Protein AF-K5VN58-F1 (afdb_monomer_lite)

Organism: Phanerochaete carnosa (strain HHB-10118-sp) (NCBI:txid650164)

InterPro domains:
  IPR036291 NAD(P)-binding domain superfamily [SSF51735] (2-124)
  IPR051164 NmrA-like oxidoreductase [PTHR42748] (3-123)

Secondary structure (DSSP, 8-state):
-HHHHHHHHHS--SEEEEEE-TTHHHHTT--GGG-----SSSS-EEEEEEE--BGGGGGSTTTSEEEE-TTS-EEE--TTTT--EEEB-HHHHHHHHHHHHHTHHHHTT-EEEE-SEEE-SGGG-

pLDDT: mean 90.01, std 6.12, range [73.88, 97.31]

Foldseek 3Di:
DVVLVVLQVVQQAAEAEEEDAPCRCVVVVHDCVSLDADRDSRGYFYAYEHFFAALCCCVPCVAHFVDADPVRDGHGDHPQQFAKGFYDHPVVVVVVSVVCVVPVVPRTSYYHYDGDDTDGPVRSD

Sequence (125 aa):
MRIFELAQQAKTVRHYVWSSLDYAVKKAGFDPKYRPSVVSDSDLSWSSLTSEPYMEMLKSSLWGPLTRRADGTHVFAFPTGQGRVPMVSLKDIGFFARCSFYNRAEVSGKDLEITGDVVTLEDTV

Structure (mmCIF, N/CA/C/O backbone):
data_AF-K5VN58-F1
#
_entry.id   AF-K5VN58-F1
#
loop_
_atom_site.group_PDB
_atom_site.id
_atom_site.type_symbol
_atom_site.label_atom_id
_atom_site.label_alt_id
_atom_site.label_comp_id
_atom_site.label_asym_id
_atom_site.label_entity_id
_atom_site.label_seq_id
_atom_site.pdbx_PDB_ins_code
_atom_site.Cartn_x
_atom_site.Cartn_y
_atom_site.Cartn_z
_atom_site.occupancy
_atom_site.B_iso_or_equiv
_atom_site.auth_seq_id
_atom_site.auth_comp_id
_atom_site.auth_asym_id
_atom_site.auth_atom_id
_atom_site.pdbx_PDB_model_num
ATOM 1 N N . MET A 1 1 ? 13.555 -11.036 -0.579 1.00 78.06 1 MET A N 1
ATOM 2 C CA . MET A 1 1 ? 12.190 -10.984 -1.164 1.00 78.06 1 MET A CA 1
ATOM 3 C C . MET A 1 1 ? 12.180 -11.787 -2.463 1.00 78.06 1 MET A C 1
ATOM 5 O O . MET A 1 1 ? 12.501 -11.243 -3.511 1.00 78.06 1 MET A O 1
ATOM 9 N N . ARG A 1 2 ? 11.840 -13.084 -2.417 1.00 84.44 2 ARG A N 1
ATOM 10 C CA . ARG A 1 2 ? 12.098 -14.015 -3.536 1.00 84.44 2 ARG A CA 1
ATOM 11 C C . ARG A 1 2 ? 11.288 -13.736 -4.808 1.00 84.44 2 ARG A C 1
ATOM 13 O O . ARG A 1 2 ? 11.814 -13.858 -5.907 1.00 84.44 2 ARG A O 1
ATOM 20 N N . ILE A 1 3 ? 10.021 -13.347 -4.669 1.00 90.50 3 ILE A N 1
ATOM 21 C CA . ILE A 1 3 ? 9.139 -13.056 -5.811 1.00 90.50 3 ILE A CA 1
ATOM 22 C C . ILE A 1 3 ? 9.650 -11.877 -6.661 1.00 90.50 3 ILE A C 1
ATOM 24 O O . ILE A 1 3 ? 9.586 -11.927 -7.886 1.00 90.50 3 ILE A O 1
ATOM 28 N N . PHE A 1 4 ? 10.251 -10.869 -6.023 1.00 89.94 4 PHE A N 1
ATOM 29 C CA . PHE A 1 4 ? 10.862 -9.729 -6.703 1.00 89.94 4 PHE A CA 1
ATOM 30 C C . PHE A 1 4 ? 12.090 -10.148 -7.526 1.00 89.94 4 PHE A C 1
ATOM 32 O O . PHE A 1 4 ? 12.236 -9.778 -8.689 1.00 89.94 4 PHE A O 1
ATOM 39 N N . GLU A 1 5 ? 12.956 -10.978 -6.941 1.00 88.81 5 GLU A N 1
ATOM 40 C CA . GLU A 1 5 ? 14.144 -11.505 -7.621 1.00 88.81 5 GLU A CA 1
ATOM 41 C C . GLU A 1 5 ? 13.765 -12.309 -8.867 1.00 88.81 5 GLU A C 1
ATOM 43 O O . GLU A 1 5 ? 14.390 -12.157 -9.914 1.00 88.81 5 GLU A O 1
ATOM 48 N N . LEU A 1 6 ? 12.718 -13.136 -8.768 1.00 91.25 6 LEU A N 1
ATOM 49 C CA . LEU A 1 6 ? 12.193 -13.904 -9.896 1.00 91.25 6 LEU A CA 1
ATOM 50 C C . LEU A 1 6 ? 11.667 -12.988 -11.008 1.00 91.25 6 LEU A C 1
ATOM 52 O O . LEU A 1 6 ? 11.959 -13.236 -12.176 1.00 91.25 6 LEU A O 1
ATOM 56 N N . ALA A 1 7 ? 10.962 -11.906 -10.667 1.00 92.75 7 ALA A N 1
ATOM 57 C CA . ALA A 1 7 ? 10.508 -10.922 -11.650 1.00 92.75 7 ALA A CA 1
ATOM 58 C C . ALA A 1 7 ? 11.689 -10.259 -12.387 1.00 92.75 7 ALA A C 1
ATOM 60 O O . ALA A 1 7 ? 11.674 -10.149 -13.614 1.00 92.75 7 ALA A O 1
ATOM 61 N N . GLN A 1 8 ? 12.752 -9.899 -11.658 1.00 89.31 8 GLN A N 1
ATOM 62 C CA . GLN A 1 8 ? 13.977 -9.332 -12.235 1.00 89.31 8 GLN A CA 1
ATOM 63 C C . GLN A 1 8 ? 14.736 -10.336 -13.124 1.00 89.31 8 GLN A C 1
ATOM 65 O O . GLN A 1 8 ? 15.357 -9.944 -14.120 1.00 89.31 8 GLN A O 1
ATOM 70 N N . GLN A 1 9 ? 14.717 -11.622 -12.758 1.00 90.12 9 GLN A N 1
ATOM 71 C CA . GLN A 1 9 ? 15.358 -12.716 -13.497 1.00 90.12 9 GLN A CA 1
ATOM 72 C C . GLN A 1 9 ? 14.583 -13.109 -14.758 1.00 90.12 9 GLN A C 1
ATOM 74 O O . GLN A 1 9 ? 15.209 -13.471 -15.749 1.00 90.12 9 GLN A O 1
ATOM 79 N N . ALA A 1 10 ? 13.252 -13.006 -14.747 1.00 92.19 10 ALA A N 1
ATOM 80 C CA . ALA A 1 10 ? 12.403 -13.387 -15.873 1.00 92.19 10 ALA A CA 1
ATOM 81 C C . ALA A 1 10 ? 12.586 -12.494 -17.111 1.00 92.19 10 ALA A C 1
ATOM 83 O O . ALA A 1 10 ? 12.267 -12.924 -18.214 1.00 92.19 10 ALA A O 1
ATOM 84 N N . LYS A 1 11 ? 13.069 -11.254 -16.940 1.00 89.50 11 LYS A N 1
ATOM 85 C CA . LYS A 1 11 ? 13.280 -10.249 -18.007 1.00 89.50 11 LYS A CA 1
ATOM 86 C C . LYS A 1 11 ? 12.034 -9.851 -18.814 1.00 89.50 11 LYS A C 1
ATOM 88 O O . LYS A 1 11 ? 12.130 -9.008 -19.694 1.00 89.50 11 LYS A O 1
ATOM 93 N N . THR A 1 12 ? 10.864 -10.404 -18.503 1.00 93.62 12 THR A N 1
ATOM 94 C CA . THR A 1 12 ? 9.585 -10.092 -19.163 1.00 93.62 12 THR A CA 1
ATOM 95 C C . THR A 1 12 ? 8.713 -9.123 -18.360 1.00 93.62 12 THR A C 1
ATOM 97 O O . THR A 1 12 ? 7.787 -8.524 -18.905 1.00 93.62 12 THR A O 1
ATOM 100 N N . VAL A 1 13 ? 9.004 -8.933 -17.069 1.00 94.50 13 VAL A N 1
ATOM 101 C CA . VAL A 1 13 ? 8.274 -8.007 -16.193 1.00 94.50 13 VAL A CA 1
ATOM 102 C C . VAL A 1 13 ? 8.865 -6.602 -16.314 1.00 94.50 13 VAL A C 1
ATOM 104 O O . VAL A 1 13 ? 10.021 -6.379 -15.966 1.00 94.50 13 VAL A O 1
ATOM 107 N N . ARG A 1 14 ? 8.054 -5.638 -16.768 1.00 94.69 14 ARG A N 1
ATOM 108 C CA . ARG A 1 14 ? 8.477 -4.233 -16.957 1.00 94.69 14 ARG A CA 1
ATOM 109 C C . ARG A 1 14 ? 8.287 -3.358 -15.715 1.00 94.69 14 ARG A C 1
ATOM 111 O O . ARG A 1 14 ? 9.113 -2.494 -15.419 1.00 94.69 14 ARG A O 1
ATOM 118 N N . HIS A 1 15 ? 7.198 -3.568 -14.982 1.00 96.38 15 HIS A N 1
ATOM 119 C CA . HIS A 1 15 ? 6.929 -2.856 -13.737 1.00 96.38 15 HIS A CA 1
ATOM 120 C C . HIS A 1 15 ? 6.414 -3.823 -12.675 1.00 96.38 15 HIS A C 1
ATOM 122 O O . HIS A 1 15 ? 5.466 -4.566 -12.928 1.00 96.38 15 HIS A O 1
ATOM 128 N N . TYR A 1 16 ? 7.049 -3.818 -11.508 1.00 95.94 16 TYR A N 1
ATOM 129 C CA . TYR A 1 16 ? 6.659 -4.615 -10.350 1.00 95.94 16 TYR A CA 1
ATOM 130 C C . TYR A 1 16 ? 6.064 -3.701 -9.277 1.00 95.94 16 TYR A C 1
ATOM 132 O O . TYR A 1 16 ? 6.756 -2.816 -8.781 1.00 95.94 16 TYR A O 1
ATOM 140 N N . VAL A 1 17 ? 4.802 -3.919 -8.908 1.00 96.25 17 VAL A N 1
ATOM 141 C CA . VAL A 1 17 ? 4.131 -3.174 -7.832 1.00 96.25 17 VAL A CA 1
ATOM 142 C C . VAL A 1 17 ? 4.012 -4.085 -6.616 1.00 96.25 17 VAL A C 1
ATOM 144 O O . VAL A 1 17 ? 3.460 -5.182 -6.716 1.00 96.25 17 VAL A O 1
ATOM 147 N N . TRP A 1 18 ? 4.550 -3.651 -5.480 1.00 93.75 18 TRP A N 1
ATOM 148 C CA . TRP A 1 18 ? 4.536 -4.410 -4.229 1.00 93.75 18 TRP A CA 1
ATOM 149 C C . TRP A 1 18 ? 3.579 -3.795 -3.208 1.00 93.75 18 TRP A C 1
ATOM 151 O O . TRP A 1 18 ? 3.605 -2.587 -3.011 1.00 93.75 18 TRP A O 1
ATOM 161 N N . SER A 1 19 ? 2.789 -4.618 -2.515 1.00 93.75 19 SER A N 1
ATOM 162 C CA . SER A 1 19 ? 2.066 -4.183 -1.312 1.00 93.75 19 SER A CA 1
ATOM 163 C C . SER A 1 19 ? 2.970 -4.382 -0.098 1.00 93.75 19 SER A C 1
ATOM 165 O O . SER A 1 19 ? 3.354 -5.512 0.207 1.00 93.75 19 SER A O 1
ATOM 167 N N . SER A 1 20 ? 3.324 -3.295 0.577 1.00 91.75 20 SER A N 1
ATOM 168 C CA . SER A 1 20 ? 4.314 -3.251 1.651 1.00 91.75 20 SER A CA 1
ATOM 169 C C . SER A 1 20 ? 3.702 -2.845 2.992 1.00 91.75 20 SER A C 1
ATOM 171 O O . SER A 1 20 ? 2.545 -2.444 3.087 1.00 91.75 20 SER A O 1
ATOM 173 N N . LEU A 1 21 ? 4.522 -2.980 4.028 1.00 89.69 21 LEU A N 1
ATOM 174 C CA . LEU A 1 21 ? 4.335 -2.407 5.354 1.00 89.69 21 LEU A CA 1
ATOM 175 C C . LEU A 1 21 ? 5.600 -1.628 5.719 1.00 89.69 21 LEU A C 1
ATOM 177 O O . LEU A 1 21 ? 6.681 -1.881 5.166 1.00 89.69 21 LEU A O 1
ATOM 181 N N . ASP A 1 22 ? 5.498 -0.770 6.726 1.00 85.81 22 ASP A N 1
ATOM 182 C CA . ASP A 1 22 ? 6.647 -0.037 7.238 1.00 85.81 22 ASP A CA 1
ATOM 183 C C . ASP A 1 22 ? 7.817 -0.945 7.600 1.00 85.81 22 ASP A C 1
ATOM 185 O O . ASP A 1 22 ? 7.700 -1.981 8.273 1.00 85.81 22 ASP A O 1
ATOM 189 N N . TYR A 1 23 ? 9.000 -0.520 7.158 1.00 82.62 23 TYR A N 1
ATOM 190 C CA . TYR A 1 23 ? 10.254 -1.240 7.348 1.00 82.62 23 TYR A CA 1
ATOM 191 C C . TYR A 1 23 ? 10.256 -2.678 6.797 1.00 82.62 23 TYR A C 1
ATOM 193 O O . TYR A 1 23 ? 11.190 -3.424 7.113 1.00 82.62 23 TYR A O 1
ATOM 201 N N . ALA A 1 24 ? 9.288 -3.088 5.964 1.00 80.75 24 ALA A N 1
ATOM 202 C CA . ALA A 1 24 ? 9.219 -4.452 5.433 1.00 80.75 24 ALA A CA 1
ATOM 203 C C . ALA A 1 24 ? 10.520 -4.843 4.722 1.00 80.75 24 ALA A C 1
ATOM 205 O O . ALA A 1 24 ? 11.066 -5.912 4.977 1.00 80.75 24 ALA A O 1
ATOM 206 N N . VAL A 1 25 ? 11.092 -3.938 3.922 1.00 76.50 25 VAL A N 1
ATOM 207 C CA . VAL A 1 25 ? 12.373 -4.160 3.230 1.00 76.50 25 VAL A CA 1
ATOM 208 C C . VAL A 1 25 ? 13.526 -4.384 4.220 1.00 76.50 25 VAL A C 1
ATOM 210 O O . VAL A 1 25 ? 14.322 -5.305 4.035 1.00 76.50 25 VAL A O 1
ATOM 213 N N . LYS A 1 26 ? 13.597 -3.588 5.300 1.00 77.75 26 LYS A N 1
ATOM 214 C CA . LYS A 1 26 ? 14.627 -3.716 6.347 1.00 77.75 26 LYS A CA 1
ATOM 215 C C . LYS A 1 26 ? 14.492 -5.037 7.108 1.00 77.75 26 LYS A C 1
ATOM 217 O O . LYS A 1 26 ? 15.497 -5.676 7.400 1.00 77.75 26 LYS A O 1
ATOM 222 N N . LYS A 1 27 ? 13.261 -5.445 7.431 1.00 82.88 27 LYS A N 1
ATOM 223 C CA . LYS A 1 27 ? 12.974 -6.662 8.207 1.00 82.88 27 LYS A CA 1
ATOM 224 C C . LYS A 1 27 ? 13.087 -7.942 7.372 1.00 82.88 27 LYS A C 1
ATOM 226 O O . LYS A 1 27 ? 13.480 -8.972 7.901 1.00 82.88 27 LYS A O 1
ATOM 231 N N . ALA A 1 28 ? 12.791 -7.882 6.075 1.00 78.38 28 ALA A N 1
ATOM 232 C CA . ALA A 1 28 ? 12.771 -9.042 5.181 1.00 78.38 28 ALA A CA 1
ATOM 233 C C . ALA A 1 28 ? 14.160 -9.503 4.693 1.00 78.38 28 ALA A C 1
ATOM 235 O O . ALA A 1 28 ? 14.231 -10.346 3.796 1.00 78.38 28 ALA A O 1
ATOM 236 N N . GLY A 1 29 ? 15.255 -8.934 5.218 1.00 77.69 29 GLY A N 1
ATOM 237 C CA . GLY A 1 29 ? 16.618 -9.271 4.790 1.00 77.69 29 GLY A CA 1
ATOM 238 C C . GLY A 1 29 ? 16.852 -9.006 3.300 1.00 77.69 29 GLY A C 1
ATOM 239 O O . GLY A 1 29 ? 17.481 -9.812 2.618 1.00 77.69 29 GLY A O 1
ATOM 240 N N . PHE A 1 30 ? 16.270 -7.928 2.763 1.00 78.56 30 PHE A N 1
ATOM 241 C CA . PHE A 1 30 ? 16.377 -7.598 1.345 1.00 78.56 30 PHE A CA 1
ATOM 242 C C . PHE A 1 30 ? 17.829 -7.313 0.942 1.00 78.56 30 PHE A C 1
ATOM 244 O O . PHE A 1 30 ? 18.487 -6.470 1.548 1.00 78.56 30 PHE A O 1
ATOM 251 N N . ASP A 1 31 ? 18.303 -7.983 -0.111 1.00 79.38 31 ASP A N 1
ATOM 252 C CA . ASP A 1 31 ? 19.623 -7.748 -0.695 1.00 79.38 31 ASP A CA 1
ATOM 253 C C . ASP A 1 31 ? 19.604 -6.447 -1.528 1.00 79.38 31 ASP A C 1
ATOM 255 O O . ASP A 1 31 ? 18.918 -6.388 -2.557 1.00 79.38 31 ASP A O 1
ATOM 259 N N . PRO A 1 32 ? 20.356 -5.400 -1.128 1.00 81.44 32 PRO A N 1
ATOM 260 C CA . PRO A 1 32 ? 20.340 -4.099 -1.793 1.00 81.44 32 PRO A CA 1
ATOM 261 C C . PRO A 1 32 ? 20.731 -4.133 -3.272 1.00 81.44 32 PRO A C 1
ATOM 263 O O . PRO A 1 32 ? 20.400 -3.192 -3.994 1.00 81.44 32 PRO A O 1
ATOM 266 N N . LYS A 1 33 ? 21.397 -5.191 -3.759 1.00 81.44 33 LYS A N 1
ATOM 267 C CA . LYS A 1 33 ? 21.765 -5.298 -5.182 1.00 81.44 33 LYS A CA 1
ATOM 268 C C . LYS A 1 33 ? 20.550 -5.322 -6.113 1.00 81.44 33 LYS A C 1
ATOM 270 O O . LYS A 1 33 ? 20.662 -4.951 -7.275 1.00 81.44 33 LYS A O 1
ATOM 275 N N . TYR A 1 34 ? 19.394 -5.748 -5.601 1.00 76.69 34 TYR A N 1
ATOM 276 C CA . TYR A 1 34 ? 18.132 -5.792 -6.337 1.00 76.69 34 TYR A CA 1
ATOM 277 C C . TYR A 1 34 ? 17.337 -4.480 -6.233 1.00 76.69 34 TYR A C 1
ATOM 279 O O . TYR A 1 34 ? 16.241 -4.378 -6.766 1.00 76.69 34 TYR A O 1
ATOM 287 N N . ARG A 1 35 ? 17.863 -3.462 -5.543 1.00 80.88 35 ARG A N 1
ATOM 288 C CA . ARG A 1 35 ? 17.193 -2.169 -5.352 1.00 80.88 35 ARG A CA 1
ATOM 289 C C . ARG A 1 35 ? 17.097 -1.266 -6.593 1.00 80.88 35 ARG A C 1
ATOM 291 O O . ARG A 1 35 ? 16.166 -0.461 -6.606 1.00 80.88 35 ARG A O 1
ATOM 298 N N . PRO A 1 36 ? 18.007 -1.301 -7.590 1.00 88.44 36 PRO A N 1
ATOM 299 C CA . PRO A 1 36 ? 17.908 -0.399 -8.734 1.00 88.44 36 PRO A CA 1
ATOM 300 C C . PRO A 1 36 ? 16.547 -0.500 -9.428 1.00 88.44 36 PRO A C 1
ATOM 302 O O . PRO A 1 36 ? 15.999 -1.587 -9.585 1.00 88.44 36 PRO A O 1
ATOM 305 N N . SER A 1 37 ? 16.005 0.644 -9.832 1.00 92.69 37 SER A N 1
ATOM 306 C CA . SER A 1 37 ? 14.750 0.729 -10.575 1.00 92.69 37 SER A CA 1
ATOM 307 C C . SER A 1 37 ? 14.997 1.539 -11.832 1.00 92.69 37 SER A C 1
ATOM 309 O O . SER A 1 37 ? 15.286 2.733 -11.746 1.00 92.69 37 SER A O 1
ATOM 311 N N . VAL A 1 38 ? 14.910 0.893 -12.994 1.00 92.31 38 VAL A N 1
ATOM 312 C CA . VAL A 1 38 ? 15.191 1.533 -14.283 1.00 92.31 38 VAL A CA 1
ATOM 313 C C . VAL A 1 38 ? 13.935 1.504 -15.140 1.00 92.31 38 VAL A C 1
ATOM 315 O O . VAL A 1 38 ? 13.289 0.471 -15.325 1.00 92.31 38 VAL A O 1
ATOM 318 N N . VAL A 1 39 ? 13.560 2.672 -15.652 1.00 93.44 39 VAL A N 1
ATOM 319 C CA . VAL A 1 39 ? 12.419 2.822 -16.554 1.00 93.44 39 VAL A CA 1
ATOM 320 C C . VAL A 1 39 ? 12.929 2.690 -17.983 1.00 93.44 39 VAL A C 1
ATOM 322 O O . VAL A 1 39 ? 13.422 3.648 -18.566 1.00 93.44 39 VAL A O 1
ATOM 325 N N . SER A 1 40 ? 12.847 1.477 -18.521 1.00 91.75 40 SER A N 1
ATOM 326 C CA . SER A 1 40 ? 13.218 1.138 -19.900 1.00 91.75 40 SER A CA 1
ATOM 327 C C . SER A 1 40 ? 12.386 -0.051 -20.398 1.00 91.75 40 SER A C 1
ATOM 329 O O . 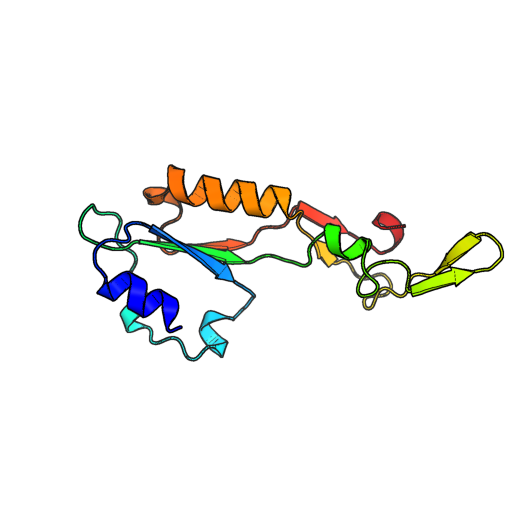SER A 1 40 ? 11.652 -0.679 -19.627 1.00 91.75 40 SER A O 1
ATOM 331 N N . ASP A 1 41 ? 12.487 -0.381 -21.683 1.00 87.12 41 ASP A N 1
ATOM 332 C CA . ASP A 1 41 ? 11.793 -1.545 -22.251 1.00 87.12 41 ASP A CA 1
ATOM 333 C C . ASP A 1 41 ? 12.455 -2.882 -21.889 1.00 87.12 41 ASP A C 1
ATOM 335 O O . ASP A 1 41 ? 11.791 -3.918 -21.899 1.00 87.12 41 ASP A O 1
ATOM 339 N N . SER A 1 42 ? 13.746 -2.857 -21.549 1.00 88.25 42 SER A N 1
ATOM 340 C CA . SER A 1 42 ? 14.571 -4.033 -21.250 1.00 88.25 42 SER A CA 1
ATOM 341 C C . SER A 1 42 ? 14.730 -4.322 -19.760 1.00 88.25 42 SER A C 1
ATOM 343 O O . SER A 1 42 ? 15.034 -5.455 -19.382 1.00 88.25 42 SER A O 1
ATOM 345 N N . ASP A 1 43 ? 14.554 -3.308 -18.913 1.00 91.25 43 ASP A N 1
ATOM 346 C CA . ASP A 1 43 ? 14.808 -3.401 -17.482 1.00 91.25 43 ASP A CA 1
ATOM 347 C C . ASP A 1 43 ? 13.522 -3.298 -16.672 1.00 91.25 43 ASP A C 1
ATOM 349 O O . ASP A 1 43 ? 12.537 -2.655 -17.050 1.00 91.25 43 ASP A O 1
ATOM 353 N N . LEU A 1 44 ? 13.560 -3.941 -15.510 1.00 94.25 44 LEU A N 1
ATOM 354 C CA . LEU A 1 44 ? 12.500 -3.863 -14.527 1.00 94.25 44 LEU A CA 1
ATOM 355 C C . LEU A 1 44 ? 12.605 -2.538 -13.769 1.00 94.25 44 LEU A C 1
ATOM 357 O O . LEU A 1 44 ? 13.664 -2.134 -13.288 1.00 94.25 44 LEU A O 1
ATOM 361 N N . SER A 1 45 ? 11.458 -1.896 -13.620 1.00 96.25 45 SER A N 1
ATOM 362 C CA . SER A 1 45 ? 11.250 -0.870 -12.599 1.00 96.25 45 SER A CA 1
ATOM 363 C C . SER A 1 45 ? 10.302 -1.400 -11.539 1.00 96.25 45 SER A C 1
ATOM 365 O O . SER A 1 45 ? 9.539 -2.336 -11.792 1.00 96.25 45 SER A O 1
ATOM 367 N N . TRP A 1 46 ? 10.287 -0.766 -10.381 1.00 95.31 46 TRP A N 1
ATOM 368 C CA . TRP A 1 46 ? 9.385 -1.145 -9.313 1.00 95.31 46 TRP A CA 1
ATOM 369 C C . TRP A 1 46 ? 8.798 0.063 -8.608 1.00 95.31 46 TRP A C 1
ATOM 371 O O . TRP A 1 46 ? 9.354 1.156 -8.660 1.00 95.31 46 TRP A O 1
ATOM 381 N N . SER A 1 47 ? 7.662 -0.149 -7.967 1.00 95.81 47 SER A N 1
ATOM 382 C CA . SER A 1 47 ? 7.083 0.756 -6.983 1.00 95.81 47 SER A CA 1
ATOM 383 C C . SER A 1 47 ? 6.528 -0.070 -5.827 1.00 95.81 47 SER A C 1
ATOM 385 O O . SER A 1 47 ? 6.266 -1.271 -5.960 1.00 95.81 47 SER A O 1
ATOM 387 N N . SER A 1 48 ? 6.404 0.559 -4.672 1.00 94.38 48 SER A N 1
ATOM 388 C CA . SER A 1 48 ? 5.814 -0.037 -3.482 1.00 94.38 48 SER A CA 1
ATOM 389 C C . SER A 1 48 ? 4.632 0.812 -3.031 1.00 94.38 48 SER A C 1
ATOM 391 O O . SER A 1 48 ? 4.620 2.023 -3.242 1.00 94.38 48 SER A O 1
ATOM 393 N N . LEU A 1 49 ? 3.622 0.157 -2.473 1.00 95.69 49 LEU A N 1
ATOM 394 C CA . LEU A 1 49 ? 2.482 0.774 -1.814 1.00 95.69 49 LEU A CA 1
ATOM 395 C C . LEU A 1 49 ? 2.517 0.334 -0.358 1.00 95.69 49 LEU A C 1
ATOM 397 O O . LEU A 1 49 ? 2.204 -0.823 -0.064 1.00 95.69 49 LEU A O 1
ATOM 401 N N . THR A 1 50 ? 2.901 1.230 0.539 1.00 94.75 50 THR A N 1
ATOM 402 C CA . THR A 1 50 ? 2.790 0.983 1.975 1.00 94.75 50 THR A CA 1
ATOM 403 C C . THR A 1 50 ? 1.394 1.405 2.409 1.00 94.75 50 THR A C 1
ATOM 405 O O . THR A 1 50 ? 1.015 2.572 2.304 1.00 94.75 50 THR A O 1
ATOM 408 N N . SER A 1 51 ? 0.597 0.408 2.798 1.00 92.12 51 SER A N 1
ATOM 409 C CA . SER A 1 51 ? -0.796 0.592 3.195 1.00 92.12 51 SER A CA 1
ATOM 410 C C . SER A 1 51 ? -0.953 0.504 4.703 1.00 92.12 51 SER A C 1
ATOM 412 O O . SER A 1 51 ? -0.423 -0.412 5.334 1.00 92.12 51 SER A O 1
ATOM 414 N N . GLU A 1 52 ? -1.795 1.380 5.222 1.00 91.00 52 GLU A N 1
ATOM 415 C CA . GLU A 1 52 ? -2.263 1.383 6.603 1.00 91.00 52 GLU A CA 1
ATOM 416 C C . GLU A 1 52 ? -3.416 0.379 6.818 1.00 91.00 52 GLU A C 1
ATOM 418 O O . GLU A 1 52 ? -3.854 -0.268 5.855 1.00 91.00 52 GLU A O 1
ATOM 423 N N . PRO A 1 53 ? -3.934 0.203 8.054 1.00 91.50 53 PRO A N 1
ATOM 424 C CA . PRO A 1 53 ? -5.124 -0.606 8.292 1.00 91.50 53 PRO A CA 1
ATOM 425 C C . PRO A 1 53 ? -6.279 -0.267 7.344 1.00 91.50 53 PRO A C 1
ATOM 427 O O . PRO A 1 53 ? -6.576 0.899 7.069 1.00 91.50 53 PRO A O 1
ATOM 430 N N . TYR A 1 54 ? -6.955 -1.305 6.851 1.00 93.56 54 TYR A N 1
ATOM 431 C CA . TYR A 1 54 ? -8.027 -1.114 5.883 1.00 93.56 54 TYR A CA 1
ATOM 432 C C . TYR A 1 54 ? -9.299 -0.659 6.588 1.00 93.56 54 TYR A C 1
ATOM 434 O O . TYR A 1 54 ? -9.706 -1.275 7.576 1.00 93.56 54 TYR A O 1
ATOM 442 N N . MET A 1 55 ? -9.980 0.353 6.056 1.00 93.56 55 MET A N 1
ATOM 443 C CA . MET A 1 55 ? -11.281 0.794 6.581 1.00 93.56 55 MET A CA 1
ATOM 444 C C . MET A 1 55 ? -12.295 -0.361 6.617 1.00 93.56 55 MET A C 1
ATOM 446 O O . MET A 1 55 ? -13.132 -0.463 7.511 1.00 93.56 55 MET A O 1
ATOM 450 N N . GLU A 1 56 ? -12.187 -1.308 5.687 1.00 93.81 56 GLU A N 1
ATOM 451 C CA . GLU A 1 56 ? -13.003 -2.517 5.636 1.00 93.81 56 GLU A CA 1
ATOM 452 C C . GLU A 1 56 ? -12.822 -3.426 6.863 1.00 93.81 56 GLU A C 1
ATOM 454 O O . GLU A 1 56 ? -13.733 -4.191 7.192 1.00 93.81 56 GLU A O 1
ATOM 459 N N . MET A 1 57 ? -11.700 -3.326 7.584 1.00 91.00 57 MET A N 1
ATOM 460 C CA . MET A 1 57 ? -11.470 -4.091 8.811 1.00 91.00 57 MET A CA 1
ATOM 461 C C . MET A 1 57 ? -12.380 -3.649 9.964 1.00 91.00 57 MET A C 1
ATOM 463 O O . MET A 1 57 ? -12.575 -4.446 10.884 1.00 91.00 57 MET A O 1
ATOM 467 N N . LEU A 1 58 ? -13.022 -2.474 9.887 1.00 88.62 58 LEU A N 1
ATOM 468 C CA . LEU A 1 58 ? -14.070 -2.039 10.828 1.00 88.62 58 LEU A CA 1
ATOM 469 C C . LEU A 1 58 ? -15.314 -2.945 10.792 1.00 88.62 58 LEU A C 1
ATOM 471 O O . LEU A 1 58 ? -16.160 -2.895 11.677 1.00 88.62 58 LEU A O 1
ATOM 475 N N . LYS A 1 59 ? -15.429 -3.812 9.778 1.00 87.50 59 LYS A N 1
ATOM 476 C CA . LYS A 1 59 ? -16.467 -4.852 9.695 1.00 87.50 59 LYS A CA 1
ATOM 477 C C . LYS A 1 59 ? -16.032 -6.189 10.302 1.00 87.50 59 LYS A C 1
ATOM 479 O O . LYS A 1 59 ? -16.823 -7.125 10.347 1.00 87.50 59 LYS A O 1
ATOM 484 N N . SER A 1 60 ? -14.772 -6.306 10.716 1.00 86.56 60 SER A N 1
ATOM 485 C CA . SER A 1 60 ? -14.195 -7.518 11.304 1.00 86.56 60 SER A CA 1
ATOM 486 C C . SER A 1 60 ? -14.055 -7.375 12.815 1.00 86.56 60 SER A C 1
ATOM 488 O O . SER A 1 60 ? -13.978 -6.263 13.325 1.00 86.56 60 SER A O 1
ATOM 490 N N . SER A 1 61 ? -13.917 -8.484 13.539 1.00 81.75 61 SER A N 1
ATOM 491 C CA . SER A 1 61 ? -13.709 -8.459 14.994 1.00 81.75 61 SER A CA 1
ATOM 492 C C . SER A 1 61 ? -12.385 -7.820 15.437 1.00 81.75 61 SER A C 1
ATOM 494 O O . SER A 1 61 ? -12.184 -7.636 16.631 1.00 81.75 61 SER A O 1
ATOM 496 N N . LEU A 1 62 ? -11.461 -7.531 14.510 1.00 82.44 62 LEU A N 1
ATOM 497 C CA . LEU A 1 62 ? -10.162 -6.935 14.829 1.00 82.44 62 LEU A CA 1
ATOM 498 C C . LEU A 1 62 ? -10.246 -5.418 15.065 1.00 82.44 62 LEU A C 1
ATOM 500 O O . LEU A 1 62 ? -9.508 -4.904 15.897 1.00 82.44 62 LEU A O 1
ATOM 504 N N . TRP A 1 63 ? -11.138 -4.721 14.354 1.00 84.88 63 TRP A N 1
ATOM 505 C CA . TRP A 1 63 ? -11.312 -3.261 14.459 1.00 84.88 63 TRP A CA 1
ATOM 506 C C . TRP A 1 63 ? -12.773 -2.815 14.608 1.00 84.88 63 TRP A C 1
ATOM 508 O O . TRP A 1 63 ? -13.033 -1.688 15.012 1.00 84.88 63 TRP A O 1
ATOM 518 N N . GLY A 1 64 ? -13.725 -3.685 14.278 1.00 86.25 64 GLY A N 1
ATOM 519 C CA . GLY A 1 64 ? -15.156 -3.464 14.433 1.00 86.25 64 GLY A CA 1
ATOM 520 C C . GLY A 1 64 ? -15.687 -3.812 15.824 1.00 86.25 64 GLY A C 1
ATOM 521 O O . GLY A 1 64 ? -14.920 -3.987 16.776 1.00 86.25 64 GLY A O 1
ATOM 522 N N . PRO A 1 65 ? -17.016 -3.943 15.971 1.00 88.06 65 PRO A N 1
ATOM 523 C CA . PRO A 1 65 ? -17.608 -4.261 17.258 1.00 88.06 65 PRO A CA 1
ATOM 524 C C . PRO A 1 65 ? -17.251 -5.689 17.690 1.00 88.06 65 PRO A C 1
ATOM 526 O O . PRO A 1 65 ? -17.456 -6.652 16.952 1.00 88.06 65 PRO A O 1
ATOM 529 N N . LEU A 1 66 ? -16.766 -5.830 18.924 1.00 87.88 66 LEU A N 1
ATOM 530 C CA . LEU A 1 66 ? -16.471 -7.118 19.553 1.00 87.88 66 LEU A CA 1
ATOM 531 C C . LEU A 1 66 ? -17.733 -7.948 19.772 1.00 87.88 66 LEU A C 1
ATOM 533 O O . LEU A 1 66 ? -17.718 -9.173 19.675 1.00 87.88 66 LEU A O 1
ATOM 537 N N . THR A 1 67 ? -18.817 -7.277 20.151 1.00 88.38 67 THR A N 1
ATOM 538 C CA . THR A 1 67 ? -20.089 -7.923 20.450 1.00 88.38 67 THR A CA 1
ATOM 539 C C . THR A 1 67 ? -21.245 -6.954 20.269 1.00 88.38 67 THR A C 1
ATOM 541 O O . THR A 1 67 ? -21.077 -5.731 20.307 1.00 88.38 67 THR A O 1
ATOM 544 N N . ARG A 1 68 ? -22.437 -7.522 20.108 1.00 90.94 68 ARG A N 1
ATOM 545 C CA . ARG A 1 68 ? -23.706 -6.809 20.144 1.00 90.94 68 ARG A CA 1
ATOM 546 C C . ARG A 1 68 ? -24.489 -7.290 21.361 1.00 90.94 68 ARG A C 1
ATOM 548 O O . ARG A 1 68 ? -24.753 -8.483 21.499 1.00 90.94 68 ARG A O 1
ATOM 555 N N . ARG A 1 69 ? -24.828 -6.368 22.259 1.00 93.25 69 ARG A N 1
ATOM 556 C CA . ARG A 1 69 ? -25.623 -6.649 23.463 1.00 93.25 69 ARG A CA 1
ATOM 557 C C . ARG A 1 69 ? -27.070 -6.992 23.090 1.00 93.25 69 ARG A C 1
ATOM 559 O O . ARG A 1 69 ? -27.519 -6.713 21.979 1.00 93.25 69 ARG A O 1
ATOM 566 N N . ALA A 1 70 ? -27.813 -7.564 24.039 1.00 96.31 70 ALA A N 1
ATOM 567 C CA . ALA A 1 70 ? -29.215 -7.952 23.848 1.00 96.31 70 ALA A CA 1
ATOM 568 C C . ALA A 1 70 ? -30.144 -6.765 23.515 1.00 96.31 70 ALA A C 1
ATOM 570 O O . ALA A 1 70 ? -31.138 -6.947 22.822 1.00 96.31 70 ALA A O 1
ATOM 571 N N . ASP A 1 71 ? -29.797 -5.555 23.963 1.00 95.81 71 ASP A N 1
ATOM 572 C CA . ASP A 1 71 ? -30.503 -4.304 23.649 1.00 95.81 71 ASP A CA 1
ATOM 573 C C . ASP A 1 71 ? -30.155 -3.730 22.259 1.00 95.81 71 ASP A C 1
ATOM 575 O O . ASP A 1 71 ? -30.683 -2.697 21.855 1.00 95.81 71 ASP A O 1
ATOM 579 N N . GLY A 1 72 ? -29.271 -4.398 21.512 1.00 92.56 72 GLY A N 1
ATOM 580 C CA . GLY A 1 72 ? -28.829 -3.988 20.186 1.00 92.56 72 GLY A CA 1
ATOM 581 C C . GLY A 1 72 ? -27.578 -3.107 20.162 1.00 92.56 72 GLY A C 1
ATOM 582 O O . GLY A 1 72 ? -27.088 -2.853 19.059 1.00 92.56 72 GLY A O 1
ATOM 583 N N . THR A 1 73 ? -27.036 -2.704 21.317 1.00 91.56 73 THR A N 1
ATOM 584 C CA . THR A 1 73 ? -25.827 -1.870 21.437 1.00 91.56 73 THR A CA 1
ATOM 585 C C . THR A 1 73 ? -24.586 -2.608 20.939 1.00 91.56 73 THR A C 1
ATOM 587 O O . THR A 1 73 ? -24.301 -3.723 21.384 1.00 91.56 73 THR A O 1
ATOM 590 N N . HIS A 1 74 ? -23.807 -1.971 20.066 1.00 89.12 74 HIS A N 1
ATOM 591 C CA . HIS A 1 74 ? -22.509 -2.477 19.619 1.00 89.12 74 HIS A CA 1
ATOM 592 C C . HIS A 1 74 ? -21.403 -2.047 20.589 1.00 89.12 74 HIS A C 1
ATOM 594 O O . HIS A 1 74 ? -21.351 -0.896 21.015 1.00 89.12 74 HIS A O 1
ATOM 600 N N . VAL A 1 75 ? -20.526 -2.980 20.960 1.00 88.44 75 VAL A N 1
ATOM 601 C CA . VAL A 1 75 ? -19.398 -2.726 21.866 1.00 88.44 75 VAL A CA 1
ATOM 602 C C . VAL A 1 75 ? -18.108 -2.763 21.066 1.00 88.44 75 VAL A C 1
ATOM 604 O O . VAL A 1 75 ? -17.765 -3.802 20.508 1.00 88.44 75 VAL A O 1
ATOM 607 N N . PHE A 1 76 ? -17.378 -1.655 21.058 1.00 86.69 76 PHE A N 1
ATOM 608 C CA . PHE A 1 76 ? -16.082 -1.528 20.400 1.00 86.69 76 PHE A CA 1
ATOM 609 C C . PHE A 1 76 ? -14.959 -1.531 21.439 1.00 86.69 76 PHE A C 1
ATOM 611 O O . PHE A 1 76 ? -15.118 -0.995 22.536 1.00 86.69 76 PHE A O 1
ATOM 618 N N . ALA A 1 77 ? -13.819 -2.124 21.090 1.00 82.06 77 ALA A N 1
ATOM 619 C CA . ALA A 1 77 ? -12.590 -2.035 21.873 1.00 82.06 77 ALA A CA 1
ATOM 620 C C . ALA A 1 77 ? -11.447 -1.628 20.946 1.00 82.06 77 ALA A C 1
ATOM 622 O O . ALA A 1 77 ? -10.741 -2.468 20.392 1.00 82.06 77 ALA A O 1
ATOM 623 N N . PHE A 1 78 ? -11.300 -0.321 20.751 1.00 80.75 78 PHE A N 1
ATOM 624 C CA . PHE A 1 78 ? -10.236 0.223 19.922 1.00 80.75 78 PHE A CA 1
ATOM 625 C C . PHE A 1 78 ? -8.925 0.256 20.720 1.00 80.75 78 PHE A C 1
ATOM 627 O O . PHE A 1 78 ? -8.899 0.816 21.821 1.00 80.75 78 PHE A O 1
ATOM 634 N N . PRO A 1 79 ? -7.824 -0.316 20.204 1.00 73.88 79 PRO A N 1
ATOM 635 C CA . PRO A 1 79 ? -6.593 -0.504 20.974 1.00 73.88 79 PRO A CA 1
ATOM 636 C C . PRO A 1 79 ? -5.855 0.806 21.293 1.00 73.88 79 PRO A C 1
ATOM 638 O O . PRO A 1 79 ? -4.927 0.803 22.099 1.00 73.88 79 PRO A O 1
ATOM 641 N N . THR A 1 80 ? -6.247 1.924 20.677 1.00 81.88 80 THR A N 1
ATOM 642 C CA . THR A 1 80 ? -5.586 3.228 20.827 1.00 81.88 80 THR A CA 1
ATOM 643 C C . THR A 1 80 ? -6.279 4.163 21.820 1.00 81.88 80 THR A C 1
ATOM 645 O O . THR A 1 80 ? -5.772 5.258 22.068 1.00 81.88 80 THR A O 1
ATOM 648 N N . GLY A 1 81 ? -7.419 3.775 22.405 1.00 81.06 81 GLY A N 1
ATOM 649 C CA . GLY A 1 81 ? -8.217 4.667 23.251 1.00 81.06 81 GLY A CA 1
ATOM 650 C C . GLY A 1 81 ? -8.677 5.905 22.472 1.00 81.06 81 GLY A C 1
ATOM 651 O O . GLY A 1 81 ? -9.451 5.787 21.532 1.00 81.06 81 GLY A O 1
ATOM 652 N N . GLN A 1 82 ? -8.174 7.081 22.857 1.00 82.00 82 GLN A N 1
ATOM 653 C CA . GLN A 1 82 ? -8.414 8.372 22.186 1.00 82.00 82 GLN A CA 1
ATOM 654 C C . GLN A 1 82 ? -7.366 8.691 21.095 1.00 82.00 82 GLN A C 1
ATOM 656 O O . GLN A 1 82 ? -7.320 9.792 20.548 1.00 82.00 82 GLN A O 1
ATOM 661 N N . GLY A 1 83 ? -6.465 7.747 20.811 1.00 88.62 83 GLY A N 1
ATOM 662 C CA . GLY A 1 83 ? -5.452 7.878 19.770 1.00 88.62 83 GLY A CA 1
ATOM 663 C C . GLY A 1 83 ? -6.042 7.765 18.366 1.00 88.62 83 GLY A C 1
ATOM 664 O O . GLY A 1 83 ? -7.055 7.101 18.153 1.00 88.62 83 GLY A O 1
ATOM 665 N N . ARG A 1 84 ? -5.359 8.387 17.405 1.00 90.69 84 ARG A N 1
ATOM 666 C CA . ARG A 1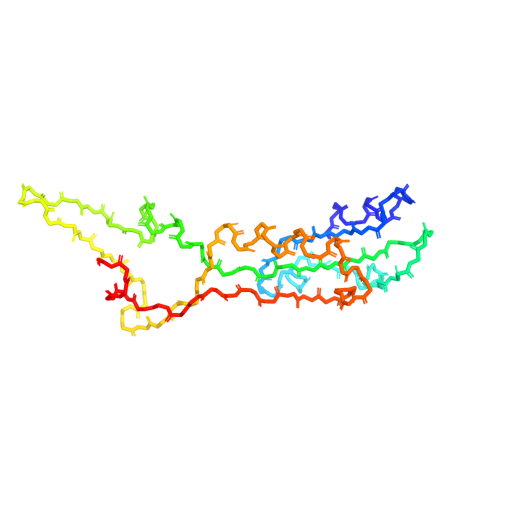 84 ? -5.741 8.381 15.991 1.00 90.69 84 ARG A CA 1
ATOM 667 C C . ARG A 1 84 ? -5.041 7.265 15.228 1.00 90.69 84 ARG A C 1
ATOM 669 O O . ARG A 1 84 ? -3.881 6.969 15.516 1.00 90.69 84 ARG A O 1
ATOM 676 N N . VAL A 1 85 ? -5.726 6.694 14.245 1.00 90.62 85 VAL A N 1
ATOM 677 C CA . VAL A 1 85 ? -5.200 5.628 13.386 1.00 90.62 85 VAL A CA 1
ATOM 678 C C . VAL A 1 85 ? -5.336 6.061 11.927 1.00 90.62 85 VAL A C 1
ATOM 680 O O . VAL A 1 85 ? -6.452 6.364 11.500 1.00 90.62 85 VAL A O 1
ATOM 683 N N . PRO A 1 86 ? -4.240 6.123 11.151 1.00 92.81 86 PRO A N 1
ATOM 684 C CA . PRO A 1 86 ? -4.358 6.303 9.715 1.00 92.81 86 PRO A CA 1
ATOM 685 C C . PRO A 1 86 ? -5.001 5.048 9.119 1.00 92.81 86 PRO A C 1
ATOM 687 O O . PRO A 1 86 ? -4.670 3.926 9.496 1.00 92.81 86 PRO A O 1
ATOM 690 N N . MET A 1 87 ? -5.962 5.224 8.222 1.00 93.56 87 MET A N 1
ATOM 691 C CA . MET A 1 87 ? -6.643 4.129 7.542 1.00 93.56 87 MET A CA 1
ATOM 692 C C . MET A 1 87 ? -6.787 4.436 6.057 1.00 93.56 87 MET A C 1
ATOM 694 O O . MET A 1 87 ? -6.842 5.591 5.629 1.00 93.56 87 MET A O 1
ATOM 698 N N . VAL A 1 88 ? -6.879 3.385 5.252 1.00 96.50 88 VAL A N 1
ATOM 699 C CA . VAL A 1 88 ? -7.066 3.481 3.800 1.00 96.50 88 VAL A CA 1
ATOM 700 C C . VAL A 1 88 ? -8.160 2.518 3.354 1.00 96.50 88 VAL A C 1
ATOM 702 O O . VAL A 1 88 ? -8.328 1.451 3.939 1.00 96.50 88 VAL A O 1
ATOM 705 N N . SER A 1 89 ? -8.941 2.873 2.334 1.00 95.94 89 SER A N 1
ATOM 706 C CA . SER A 1 89 ? -9.910 1.931 1.763 1.00 95.94 89 SER A CA 1
ATOM 707 C C . SER A 1 89 ? -9.221 0.971 0.789 1.00 95.94 89 SER A C 1
ATOM 709 O O . SER A 1 89 ? -8.318 1.367 0.045 1.00 95.94 89 SER A O 1
ATOM 711 N N . LEU A 1 90 ? -9.678 -0.281 0.707 1.00 96.00 90 LEU A N 1
ATOM 712 C CA . LEU A 1 90 ? -9.177 -1.230 -0.302 1.00 96.00 90 LEU A CA 1
ATOM 713 C C . LEU A 1 90 ? -9.380 -0.707 -1.734 1.00 96.00 90 LEU A C 1
ATOM 715 O O . LEU A 1 90 ? -8.591 -1.001 -2.636 1.00 96.00 90 LEU A O 1
ATOM 719 N N . LYS A 1 91 ? -10.431 0.094 -1.950 1.00 97.00 91 LYS A N 1
ATOM 720 C CA . LYS A 1 91 ? -10.701 0.749 -3.233 1.00 97.00 91 LYS A CA 1
ATOM 721 C C . LYS A 1 91 ? -9.588 1.727 -3.614 1.00 97.00 91 LYS A C 1
ATOM 723 O O . LYS A 1 91 ? -9.158 1.718 -4.769 1.00 97.00 91 LYS A O 1
ATOM 728 N N . ASP A 1 92 ? -9.106 2.525 -2.667 1.00 96.62 92 ASP A N 1
ATOM 729 C CA . ASP A 1 92 ? -8.031 3.488 -2.914 1.00 96.62 92 ASP A CA 1
ATOM 730 C C . ASP A 1 92 ? -6.688 2.782 -3.119 1.00 96.62 92 ASP A C 1
ATOM 732 O O . ASP A 1 92 ? -5.942 3.157 -4.023 1.00 96.62 92 ASP A O 1
ATOM 736 N N . ILE A 1 93 ? -6.423 1.681 -2.401 1.00 96.44 93 ILE A N 1
ATOM 737 C CA . ILE A 1 93 ? -5.265 0.815 -2.695 1.00 96.44 93 ILE A CA 1
ATOM 738 C C . ILE A 1 93 ? -5.313 0.346 -4.156 1.00 96.44 93 ILE A C 1
ATOM 740 O O . ILE A 1 93 ? -4.325 0.456 -4.884 1.00 96.44 93 ILE A O 1
ATOM 744 N N . GLY A 1 94 ? -6.474 -0.130 -4.620 1.00 96.25 94 GLY A N 1
ATOM 745 C CA . GLY A 1 94 ? -6.666 -0.533 -6.015 1.00 96.25 94 GLY A CA 1
ATOM 746 C C . GLY A 1 94 ? -6.452 0.616 -7.008 1.00 96.25 94 GLY A C 1
ATOM 747 O O . GLY A 1 94 ? -5.854 0.416 -8.071 1.00 96.25 94 GLY A O 1
ATOM 748 N N . PHE A 1 95 ? -6.891 1.828 -6.660 1.00 96.88 95 PHE A N 1
ATOM 749 C CA . PHE A 1 95 ? -6.646 3.024 -7.463 1.00 96.88 95 PHE A CA 1
ATOM 750 C C . PHE A 1 95 ? -5.149 3.322 -7.590 1.00 96.88 95 PHE A C 1
ATOM 752 O O . PHE A 1 95 ? -4.662 3.461 -8.715 1.00 96.88 95 PHE A O 1
ATOM 759 N N . PHE A 1 96 ? -4.410 3.365 -6.478 1.00 96.88 96 PHE A N 1
ATOM 760 C CA . PHE A 1 96 ? -2.975 3.649 -6.489 1.00 96.88 96 PHE A CA 1
ATOM 761 C C . PHE A 1 96 ? -2.165 2.537 -7.162 1.00 96.88 96 PHE A C 1
ATOM 763 O O . PHE A 1 96 ? -1.264 2.843 -7.938 1.00 96.88 96 PHE A O 1
ATOM 770 N N . ALA A 1 97 ? -2.543 1.266 -6.998 1.00 97.06 97 ALA A N 1
ATOM 771 C CA . ALA A 1 97 ? -1.929 0.159 -7.736 1.00 97.06 97 ALA A CA 1
ATOM 772 C C . ALA A 1 97 ? -2.066 0.337 -9.251 1.00 97.06 97 ALA A C 1
ATOM 774 O O . ALA A 1 97 ? -1.087 0.213 -9.989 1.00 97.06 97 ALA A O 1
ATOM 775 N N . ARG A 1 98 ? -3.265 0.693 -9.725 1.00 97.12 98 ARG A N 1
ATOM 776 C CA . ARG A 1 98 ? -3.489 0.989 -11.143 1.00 97.12 98 ARG A CA 1
ATOM 777 C C . ARG A 1 98 ? -2.720 2.236 -11.589 1.00 97.12 98 ARG A C 1
ATOM 779 O O . ARG A 1 98 ? -2.141 2.238 -12.673 1.00 97.12 98 ARG A O 1
ATOM 786 N N . CYS A 1 99 ? -2.705 3.276 -10.759 1.00 96.62 99 CYS A N 1
ATOM 787 C CA . CYS A 1 99 ? -1.979 4.517 -11.011 1.00 96.62 99 CYS A CA 1
ATOM 788 C C . CYS A 1 99 ? -0.479 4.259 -11.221 1.00 96.62 99 CYS A C 1
ATOM 790 O O . CYS A 1 99 ? 0.093 4.775 -12.181 1.00 96.62 99 CYS A O 1
ATOM 792 N N . SER A 1 100 ? 0.135 3.393 -10.411 1.00 97.31 100 SER A N 1
ATOM 793 C CA . SER A 1 100 ? 1.553 3.042 -10.534 1.00 97.31 100 SER A CA 1
ATOM 794 C C . SER A 1 100 ? 1.906 2.439 -11.894 1.00 97.31 100 SER A C 1
ATOM 796 O O . SER A 1 100 ? 2.951 2.758 -12.461 1.00 97.31 100 SER A O 1
ATOM 798 N N . PHE A 1 101 ? 1.022 1.619 -12.472 1.00 96.25 101 PHE A N 1
ATOM 799 C CA . PHE A 1 101 ? 1.253 1.055 -13.804 1.00 96.25 101 PHE A CA 1
ATOM 800 C C . PHE A 1 101 ? 1.202 2.105 -14.920 1.00 96.25 101 PHE A C 1
ATOM 802 O O . PHE A 1 101 ? 1.982 2.009 -15.867 1.00 96.25 101 PHE A O 1
ATOM 809 N N . TYR A 1 102 ? 0.322 3.105 -14.818 1.00 96.88 102 TYR A N 1
ATOM 810 C CA . TYR A 1 102 ? 0.218 4.170 -15.823 1.00 96.88 102 TYR A CA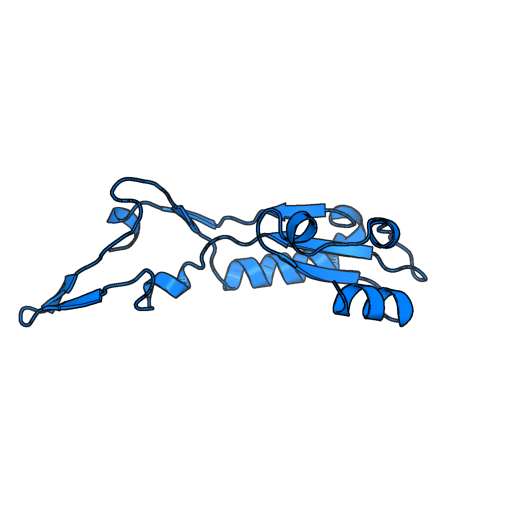 1
ATOM 811 C C . TYR A 1 102 ? 1.294 5.250 -15.678 1.00 96.88 102 TYR A C 1
ATOM 813 O O . TYR A 1 102 ? 1.656 5.876 -16.669 1.00 96.88 102 TYR A O 1
ATOM 821 N N . ASN A 1 103 ? 1.851 5.425 -14.478 1.00 96.69 103 ASN A N 1
ATOM 822 C CA . ASN A 1 103 ? 2.796 6.498 -14.160 1.00 96.69 103 ASN A CA 1
ATOM 823 C C . ASN A 1 103 ? 4.184 5.953 -13.796 1.00 96.69 103 ASN A C 1
ATOM 825 O O . ASN A 1 103 ? 4.875 6.491 -12.933 1.00 96.69 103 ASN A O 1
ATOM 829 N N . ARG A 1 104 ? 4.609 4.874 -14.472 1.00 94.75 104 ARG A N 1
ATOM 830 C CA . ARG A 1 104 ? 5.868 4.146 -14.216 1.00 94.75 104 ARG A CA 1
ATOM 831 C C . ARG A 1 104 ? 7.078 5.071 -14.029 1.00 94.75 104 ARG A C 1
ATOM 833 O O . ARG A 1 104 ? 7.883 4.835 -13.133 1.00 94.75 104 ARG A O 1
ATOM 840 N N . ALA A 1 105 ? 7.214 6.096 -14.874 1.00 95.94 105 ALA A N 1
ATOM 841 C CA . ALA A 1 105 ? 8.320 7.054 -14.813 1.00 95.94 105 ALA A CA 1
ATOM 842 C C . ALA A 1 105 ? 8.357 7.831 -13.489 1.00 95.94 105 ALA A C 1
ATOM 844 O O . ALA A 1 105 ? 9.426 8.069 -12.933 1.00 95.94 105 ALA A O 1
ATOM 845 N N . GLU A 1 106 ? 7.188 8.184 -12.964 1.00 96.75 106 GLU A N 1
ATOM 846 C CA . GLU A 1 106 ? 7.045 9.000 -11.764 1.00 96.75 106 GLU A CA 1
ATOM 847 C C . GLU A 1 106 ? 7.192 8.181 -10.485 1.00 96.75 106 GLU A C 1
ATOM 849 O O . GLU A 1 106 ? 7.743 8.683 -9.506 1.00 96.75 106 GLU A O 1
ATOM 854 N N . VAL A 1 107 ? 6.717 6.933 -10.478 1.00 96.56 107 VAL A N 1
ATOM 855 C CA . VAL A 1 107 ? 6.673 6.087 -9.270 1.00 96.56 107 VAL A CA 1
ATOM 856 C C . VAL A 1 107 ? 7.865 5.137 -9.134 1.00 96.56 107 VAL A C 1
ATOM 858 O O . VAL A 1 107 ? 8.021 4.483 -8.106 1.00 96.56 107 VAL A O 1
ATOM 861 N N . SER A 1 108 ? 8.708 5.036 -10.165 1.00 96.56 108 SER A N 1
ATOM 862 C CA . SER A 1 108 ? 9.866 4.140 -10.179 1.00 96.56 108 SER A CA 1
ATOM 863 C C . SER A 1 108 ? 10.790 4.371 -8.979 1.00 96.56 108 SER A C 1
ATOM 865 O O . SER A 1 108 ? 11.267 5.481 -8.747 1.00 96.56 108 SER A O 1
ATOM 867 N N . GLY A 1 109 ? 11.079 3.297 -8.245 1.00 93.12 109 GLY A N 1
ATOM 868 C CA . GLY A 1 109 ? 11.959 3.295 -7.080 1.00 93.12 109 GLY A CA 1
ATOM 869 C C . GLY A 1 109 ? 11.366 3.953 -5.833 1.00 93.12 109 GLY A C 1
ATOM 870 O O . GLY A 1 109 ? 12.109 4.188 -4.878 1.00 93.12 109 GLY A O 1
ATOM 871 N N . LYS A 1 110 ? 10.067 4.277 -5.838 1.00 93.12 110 LYS A N 1
ATOM 872 C CA . LYS A 1 110 ? 9.387 4.947 -4.727 1.00 93.12 110 LYS A CA 1
ATOM 873 C C . 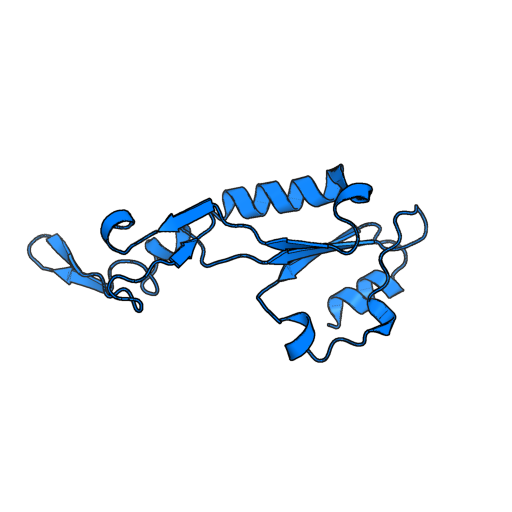LYS A 1 110 ? 8.513 3.983 -3.941 1.00 93.12 110 LYS A C 1
ATOM 875 O O . LYS A 1 110 ? 7.944 3.038 -4.490 1.00 93.12 110 LYS A O 1
ATOM 880 N N . ASP A 1 111 ? 8.407 4.275 -2.653 1.00 92.56 111 ASP A N 1
ATOM 881 C CA . ASP A 1 111 ? 7.348 3.763 -1.799 1.00 92.56 111 ASP A CA 1
ATOM 882 C C . ASP A 1 111 ? 6.277 4.848 -1.676 1.00 92.56 111 ASP A C 1
ATOM 884 O O . ASP A 1 111 ? 6.601 6.006 -1.409 1.00 92.56 111 ASP A O 1
ATOM 888 N N . LEU A 1 112 ? 5.031 4.494 -1.972 1.00 94.62 112 LEU A N 1
ATOM 889 C CA . LEU A 1 112 ? 3.883 5.378 -1.848 1.00 94.62 112 LEU A CA 1
ATOM 890 C C . LEU A 1 112 ? 3.154 4.998 -0.563 1.00 94.62 112 LEU A C 1
ATOM 892 O O . LEU A 1 112 ? 2.476 3.972 -0.507 1.00 94.62 112 LEU A O 1
ATOM 896 N N . GLU A 1 113 ? 3.316 5.826 0.460 1.00 94.50 113 GLU A N 1
ATOM 897 C CA . GLU A 1 113 ? 2.555 5.730 1.703 1.00 94.50 113 GLU A CA 1
ATOM 898 C C . GLU A 1 113 ? 1.148 6.275 1.444 1.00 94.50 113 GLU A C 1
ATOM 900 O O . GLU A 1 113 ? 0.972 7.449 1.105 1.00 94.50 113 GLU A O 1
ATOM 905 N N . ILE A 1 114 ? 0.146 5.400 1.528 1.00 94.75 114 ILE A N 1
ATOM 906 C CA . ILE A 1 114 ? -1.233 5.730 1.163 1.00 94.75 114 ILE A CA 1
ATOM 907 C C . ILE A 1 114 ? -2.141 5.696 2.390 1.00 94.75 114 ILE A C 1
ATOM 909 O O . ILE A 1 114 ? -2.327 4.669 3.037 1.00 94.75 114 ILE A O 1
ATOM 913 N N . THR A 1 115 ? -2.736 6.849 2.682 1.00 95.38 115 THR A N 1
ATOM 914 C CA . THR A 1 115 ? -3.720 7.048 3.749 1.00 95.38 115 THR A CA 1
ATOM 915 C C . THR A 1 115 ? -4.928 7.767 3.162 1.00 95.38 115 THR A C 1
ATOM 917 O O . THR A 1 115 ? -4.770 8.738 2.424 1.00 95.38 115 THR A O 1
ATOM 920 N N . GLY A 1 116 ? -6.126 7.270 3.465 1.00 94.00 116 GLY A N 1
ATOM 921 C CA . GLY A 1 116 ? -7.382 7.915 3.084 1.00 94.00 116 GLY A CA 1
ATOM 922 C C . GLY A 1 116 ? -7.879 8.882 4.154 1.00 94.00 116 GLY A C 1
ATOM 923 O O . GLY A 1 116 ? -8.329 9.973 3.821 1.00 94.00 116 GLY A O 1
ATOM 924 N N . ASP A 1 117 ? -7.769 8.494 5.427 1.00 93.88 117 ASP A N 1
ATOM 925 C CA . ASP A 1 117 ? -8.170 9.321 6.567 1.00 93.88 117 ASP A CA 1
ATOM 926 C C . ASP A 1 117 ? -7.394 8.940 7.839 1.00 93.88 117 ASP A C 1
ATOM 928 O O . ASP A 1 117 ? -6.760 7.886 7.900 1.00 93.88 117 ASP A O 1
ATOM 932 N N . VAL A 1 118 ? -7.443 9.792 8.858 1.00 93.19 118 VAL A N 1
ATOM 933 C CA . VAL A 1 118 ? -6.826 9.586 10.171 1.00 93.19 118 VAL A CA 1
ATOM 934 C C . VAL A 1 118 ? -7.916 9.681 11.234 1.00 93.19 118 VAL A C 1
ATOM 936 O O . VAL A 1 118 ? -8.260 10.773 11.688 1.00 93.19 118 VAL A O 1
ATOM 939 N N . VAL A 1 119 ? -8.438 8.522 11.633 1.00 89.75 119 VAL A N 1
ATOM 940 C CA . VAL A 1 119 ? -9.700 8.399 12.376 1.00 89.75 119 VAL A CA 1
ATOM 941 C C . VAL A 1 119 ? -9.487 8.156 13.870 1.00 89.75 119 VAL A C 1
ATOM 943 O O . VAL A 1 119 ? -8.491 7.547 14.281 1.00 89.75 119 VAL A O 1
ATOM 946 N N . THR A 1 120 ? -10.427 8.617 14.693 1.00 89.12 120 THR A N 1
ATOM 947 C CA . THR A 1 120 ? -10.588 8.189 16.093 1.00 89.12 120 THR A CA 1
ATOM 948 C C . THR A 1 120 ? -11.608 7.053 16.192 1.00 89.12 120 THR A C 1
ATOM 950 O O . THR A 1 120 ? -12.266 6.699 15.217 1.00 89.12 120 THR A O 1
ATOM 953 N N . LEU A 1 121 ? -11.787 6.487 17.391 1.00 83.19 121 LEU A N 1
ATOM 954 C CA . LEU A 1 121 ? -12.896 5.566 17.641 1.00 83.19 121 LEU A CA 1
ATOM 955 C C . LEU A 1 121 ? -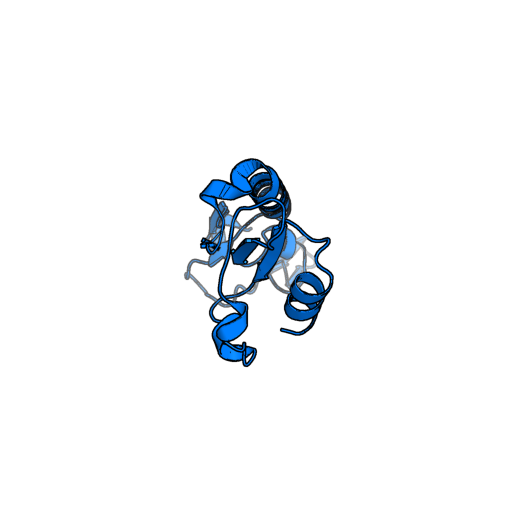14.256 6.221 17.342 1.00 83.19 121 LEU A C 1
ATOM 957 O O . LEU A 1 121 ? -15.126 5.569 16.775 1.00 83.19 121 LEU A O 1
ATOM 961 N N . GLU A 1 122 ? -14.436 7.495 17.692 1.00 86.44 122 GLU A N 1
ATOM 962 C CA . GLU A 1 122 ? -15.705 8.211 17.499 1.00 86.44 122 GLU A CA 1
ATOM 963 C C . GLU A 1 122 ? -16.084 8.351 16.020 1.00 86.44 122 GLU A C 1
ATOM 965 O O . GLU A 1 122 ? -17.265 8.297 15.696 1.00 86.44 122 GLU A O 1
ATOM 970 N N . ASP A 1 123 ? -15.101 8.445 15.123 1.00 84.75 123 ASP A N 1
ATOM 971 C CA . ASP A 1 123 ? -15.336 8.501 13.675 1.00 84.75 123 ASP A CA 1
ATOM 972 C C . ASP A 1 123 ? -15.780 7.143 13.087 1.00 84.75 123 ASP A C 1
ATOM 974 O O . ASP A 1 123 ? -16.238 7.072 11.945 1.00 84.75 123 ASP A O 1
ATOM 978 N N . THR A 1 124 ? -15.619 6.047 13.841 1.00 76.62 124 THR A N 1
ATOM 979 C CA . THR A 1 124 ? -15.794 4.663 13.352 1.00 76.62 124 THR A CA 1
ATOM 980 C C . THR A 1 124 ? -17.042 3.945 13.874 1.00 76.62 124 THR A C 1
ATOM 982 O O . THR A 1 124 ? -17.269 2.789 13.499 1.00 76.62 124 THR A O 1
ATOM 985 N N . VAL A 1 125 ? -17.832 4.599 14.733 1.00 74.25 125 VAL A N 1
ATOM 986 C CA . VAL A 1 125 ? -19.015 4.031 15.415 1.00 74.25 125 VAL A CA 1
ATOM 987 C C . VAL A 1 125 ? -20.34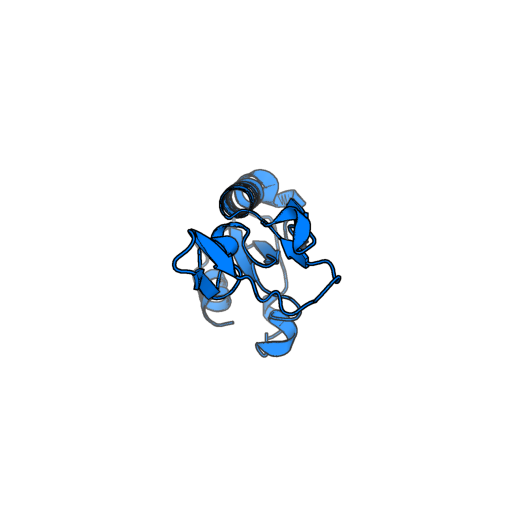4 4.533 14.871 1.00 74.25 125 VAL A C 1
ATOM 989 O O . VAL A 1 125 ? -20.424 5.693 14.416 1.00 74.25 125 VAL A O 1
#

Radius of gyration: 18.73 Å; chains: 1; bounding box: 52×24×46 Å